Protein AF-A0A2V3JF90-F1 (afdb_monomer_lite)

Radius of gyration: 15.94 Å; chains: 1; bounding box: 36×35×39 Å

Structure (mmCIF, N/CA/C/O backbone):
data_AF-A0A2V3JF90-F1
#
_entry.id   AF-A0A2V3JF90-F1
#
loop_
_atom_site.group_PDB
_atom_site.id
_atom_site.type_symbol
_atom_site.label_atom_id
_atom_site.label_alt_id
_atom_site.label_comp_id
_atom_site.label_asym_id
_atom_site.label_entity_id
_atom_site.label_seq_id
_atom_site.pdbx_PDB_ins_code
_atom_site.Cartn_x
_atom_site.Cartn_y
_atom_site.Cartn_z
_atom_site.occupancy
_atom_site.B_iso_or_equiv
_atom_site.auth_seq_id
_atom_site.auth_comp_id
_atom_site.auth_asym_id
_atom_site.auth_atom_id
_atom_site.pdbx_PDB_model_num
ATOM 1 N N . MET A 1 1 ? 16.528 0.178 -16.890 1.00 57.19 1 MET A N 1
ATOM 2 C CA . MET A 1 1 ? 16.018 -1.205 -16.751 1.00 57.19 1 MET A CA 1
ATOM 3 C C . MET A 1 1 ? 14.947 -1.420 -17.814 1.00 57.19 1 MET A C 1
ATOM 5 O O . MET A 1 1 ? 14.176 -0.493 -18.030 1.00 57.19 1 MET A O 1
ATOM 9 N N . ILE A 1 2 ? 14.935 -2.562 -18.511 1.00 62.91 2 ILE A N 1
ATOM 10 C CA . ILE A 1 2 ? 13.939 -2.872 -19.554 1.00 62.91 2 ILE A CA 1
ATOM 11 C C . ILE A 1 2 ? 12.887 -3.816 -18.944 1.00 62.91 2 ILE A C 1
ATOM 13 O O . ILE A 1 2 ? 13.244 -4.945 -18.609 1.00 62.91 2 ILE A O 1
ATOM 17 N N . PRO A 1 3 ? 11.618 -3.395 -18.780 1.00 58.03 3 PRO A N 1
ATOM 18 C CA . PRO A 1 3 ? 10.598 -4.206 -18.107 1.00 58.03 3 PRO A CA 1
ATOM 19 C C . PRO A 1 3 ? 10.209 -5.511 -18.816 1.00 58.03 3 PRO A C 1
ATOM 21 O O . PRO A 1 3 ? 9.703 -6.426 -18.175 1.00 58.03 3 PRO A O 1
ATOM 24 N N . ASP A 1 4 ? 10.440 -5.622 -20.126 1.00 56.75 4 ASP A N 1
ATOM 25 C CA . ASP A 1 4 ? 10.072 -6.816 -20.906 1.00 56.75 4 ASP A CA 1
ATOM 26 C C . ASP A 1 4 ? 10.978 -8.036 -20.656 1.00 56.75 4 ASP A C 1
ATOM 28 O O . ASP A 1 4 ? 10.690 -9.128 -21.141 1.00 56.75 4 ASP A O 1
ATOM 32 N N . LEU A 1 5 ? 12.048 -7.878 -19.868 1.00 65.31 5 LEU A N 1
ATOM 33 C CA . LEU A 1 5 ? 12.980 -8.948 -19.482 1.00 65.31 5 LEU A CA 1
ATOM 34 C C . LEU A 1 5 ? 12.718 -9.514 -18.075 1.00 65.31 5 LEU A C 1
ATOM 36 O O . LEU A 1 5 ? 13.500 -10.328 -17.588 1.00 65.31 5 LEU A O 1
ATOM 40 N N . LEU A 1 6 ? 11.640 -9.092 -17.408 1.00 77.12 6 LEU A N 1
ATOM 41 C CA . LEU A 1 6 ? 11.305 -9.564 -16.065 1.00 77.12 6 LEU A CA 1
ATOM 42 C C . LEU A 1 6 ? 10.845 -11.028 -16.092 1.00 77.12 6 LEU A C 1
ATOM 44 O O . LEU A 1 6 ? 10.005 -11.418 -16.911 1.00 77.12 6 LEU A O 1
ATOM 48 N N . THR A 1 7 ? 11.346 -11.832 -15.151 1.00 81.19 7 THR A N 1
ATOM 49 C CA . THR A 1 7 ? 10.858 -13.198 -14.929 1.00 81.19 7 THR A CA 1
ATOM 50 C C . THR A 1 7 ? 9.370 -13.175 -14.588 1.00 81.19 7 THR A C 1
ATOM 52 O O . THR A 1 7 ? 8.854 -12.221 -14.005 1.00 81.19 7 THR A O 1
ATOM 55 N N . LYS A 1 8 ? 8.636 -14.215 -14.993 1.00 80.25 8 LYS A N 1
ATOM 56 C CA . LYS A 1 8 ? 7.206 -14.329 -14.662 1.00 80.25 8 LYS A CA 1
ATOM 57 C C . LYS A 1 8 ? 6.987 -14.815 -13.233 1.00 80.25 8 LYS A C 1
ATOM 59 O O . LYS A 1 8 ? 6.012 -14.410 -12.613 1.00 80.25 8 LYS A O 1
ATOM 64 N N . GLU A 1 9 ? 7.867 -15.687 -12.763 1.00 86.19 9 GLU A N 1
ATOM 65 C CA . GLU A 1 9 ? 7.753 -16.338 -11.464 1.00 86.19 9 GLU A CA 1
ATOM 66 C C . GLU A 1 9 ? 8.272 -15.428 -10.354 1.00 86.19 9 GLU A C 1
ATOM 68 O O . GLU A 1 9 ? 9.279 -14.733 -10.524 1.00 86.19 9 GLU A O 1
ATOM 73 N N . GLU A 1 10 ? 7.553 -15.437 -9.233 1.00 89.12 10 GLU A N 1
ATOM 74 C CA . GLU A 1 10 ? 7.969 -14.775 -8.004 1.00 89.12 10 GLU A CA 1
ATOM 75 C C . GLU A 1 10 ? 9.181 -15.527 -7.426 1.00 89.12 10 GLU A C 1
ATOM 77 O O . GLU A 1 10 ? 9.071 -16.724 -7.143 1.00 89.12 10 GLU A O 1
ATOM 82 N N . PRO A 1 11 ? 10.347 -14.870 -7.281 1.00 89.31 11 PRO A N 1
ATOM 83 C CA . PRO A 1 11 ? 11.483 -15.457 -6.590 1.00 89.31 11 PRO A CA 1
ATOM 84 C C . PRO A 1 11 ? 11.188 -15.550 -5.089 1.00 89.31 11 PRO A C 1
ATOM 86 O O . PRO A 1 11 ? 10.239 -14.957 -4.585 1.00 89.31 11 PRO A O 1
ATOM 89 N N . TYR A 1 12 ? 12.040 -16.244 -4.340 1.00 88.06 12 TYR A N 1
ATOM 90 C CA . TYR A 1 12 ? 11.966 -16.186 -2.883 1.00 88.06 12 TYR A CA 1
ATOM 91 C C . TYR A 1 12 ? 12.181 -14.743 -2.395 1.00 88.06 12 TYR A C 1
ATOM 93 O O . TYR A 1 12 ? 13.227 -14.151 -2.654 1.00 88.06 12 TYR A O 1
ATOM 101 N N . THR A 1 13 ? 11.193 -14.183 -1.695 1.00 89.19 13 THR A N 1
ATOM 102 C CA . THR A 1 13 ? 11.206 -12.788 -1.214 1.00 89.19 13 THR A CA 1
ATOM 103 C C . THR A 1 13 ? 11.480 -12.659 0.284 1.00 89.19 13 THR A C 1
ATOM 105 O O . THR A 1 13 ? 11.481 -11.545 0.808 1.00 89.19 13 THR A O 1
ATOM 108 N N . GLY A 1 14 ? 11.738 -13.774 0.974 1.00 86.56 14 GLY A N 1
ATOM 109 C CA . GLY A 1 14 ? 11.884 -13.815 2.427 1.00 86.56 14 GLY A CA 1
ATOM 110 C C . GLY A 1 14 ? 10.563 -14.010 3.175 1.00 86.56 14 GLY A C 1
ATOM 111 O O . GLY A 1 14 ? 9.498 -14.166 2.581 1.00 86.56 14 GLY A O 1
ATOM 112 N N . GLU A 1 15 ? 10.660 -13.990 4.502 1.00 86.75 15 GLU A N 1
ATOM 113 C CA . GLU A 1 15 ? 9.526 -14.108 5.420 1.00 86.75 15 GLU A CA 1
ATOM 114 C C . GLU A 1 15 ? 8.982 -12.718 5.778 1.00 86.75 15 GLU A C 1
ATOM 116 O O . GLU A 1 15 ? 9.729 -11.841 6.220 1.00 86.75 15 GLU A O 1
ATOM 121 N N . TRP A 1 16 ? 7.674 -12.519 5.617 1.00 88.56 16 TRP A N 1
ATOM 122 C CA . TRP A 1 16 ? 6.993 -11.237 5.838 1.00 88.56 16 TRP A CA 1
ATOM 123 C C . TRP A 1 16 ? 6.115 -11.295 7.092 1.00 88.56 16 TRP A C 1
ATOM 125 O O . TRP A 1 16 ? 4.892 -11.213 7.004 1.00 88.56 16 TRP A O 1
ATOM 135 N N . ASN A 1 17 ? 6.762 -11.454 8.249 1.00 83.75 17 ASN A N 1
ATOM 136 C C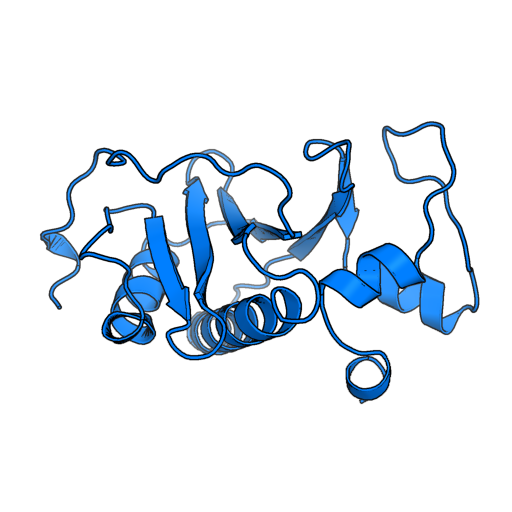A . ASN A 1 17 ? 6.133 -11.432 9.575 1.00 83.75 17 ASN A CA 1
ATOM 137 C C . ASN A 1 17 ? 6.200 -10.027 10.181 1.00 83.75 17 ASN A C 1
ATOM 139 O O . ASN A 1 17 ? 7.169 -9.319 9.909 1.00 83.75 17 ASN A O 1
ATOM 143 N N . ASP A 1 18 ? 5.217 -9.666 11.017 1.00 87.69 18 ASP A N 1
ATOM 144 C CA . ASP A 1 18 ? 5.110 -8.344 11.655 1.00 87.69 18 ASP A CA 1
ATOM 145 C C . ASP A 1 18 ? 5.299 -7.218 10.624 1.00 87.69 18 ASP A C 1
ATOM 147 O O . ASP A 1 18 ? 6.378 -6.647 10.444 1.00 87.69 18 ASP A O 1
ATOM 151 N N . ILE A 1 19 ? 4.236 -6.963 9.865 1.00 93.38 19 ILE A N 1
ATOM 152 C CA . ILE A 1 19 ? 4.268 -6.061 8.721 1.00 93.38 19 ILE A CA 1
ATOM 153 C C . ILE A 1 19 ? 3.291 -4.913 8.895 1.00 93.38 19 ILE A C 1
ATOM 155 O O . ILE A 1 19 ? 2.201 -5.061 9.434 1.00 93.38 19 ILE A O 1
ATOM 159 N N . LEU A 1 20 ? 3.666 -3.775 8.332 1.00 94.19 20 LEU A N 1
ATOM 160 C CA . LEU A 1 20 ? 2.719 -2.742 7.961 1.00 94.19 20 LEU A CA 1
ATOM 161 C C . LEU A 1 20 ? 2.182 -3.084 6.567 1.00 94.19 20 LEU A C 1
ATOM 163 O O . LEU A 1 20 ? 2.949 -3.121 5.600 1.00 94.19 20 LEU A O 1
ATOM 167 N N . ALA A 1 21 ? 0.888 -3.371 6.468 1.00 95.94 21 ALA A N 1
ATOM 168 C CA . ALA A 1 21 ? 0.243 -3.748 5.218 1.00 95.94 21 ALA A CA 1
ATOM 169 C C . ALA A 1 21 ? -0.591 -2.595 4.648 1.00 95.94 21 ALA A C 1
ATOM 171 O O . ALA A 1 21 ? -1.191 -1.815 5.381 1.00 95.94 21 ALA A O 1
ATOM 172 N N . PHE A 1 22 ? -0.644 -2.515 3.324 1.00 97.50 22 PHE A N 1
ATOM 173 C CA . PHE A 1 22 ? -1.456 -1.555 2.588 1.00 97.50 22 PHE A CA 1
ATOM 174 C C . PHE A 1 22 ? -1.848 -2.154 1.239 1.00 97.50 22 PHE A C 1
ATOM 176 O O . PHE A 1 22 ? -1.117 -2.986 0.689 1.00 97.50 22 PHE A O 1
ATOM 183 N N . GLN A 1 23 ? -3.004 -1.775 0.702 1.00 97.62 23 GLN A N 1
ATOM 184 C CA . GLN A 1 23 ? -3.479 -2.293 -0.576 1.00 97.62 23 GLN A CA 1
ATOM 185 C C . GLN A 1 23 ? -4.078 -1.187 -1.443 1.00 97.62 23 GLN A C 1
ATOM 187 O O . GLN A 1 23 ? -4.737 -0.284 -0.944 1.00 97.62 23 GLN A O 1
ATOM 192 N N . TYR A 1 24 ? -3.904 -1.315 -2.753 1.00 98.00 24 TYR A N 1
ATOM 193 C CA . TYR A 1 24 ? -4.655 -0.562 -3.753 1.00 98.00 24 TYR A CA 1
ATOM 194 C C . TYR A 1 24 ? -5.619 -1.505 -4.458 1.00 98.00 24 TYR A C 1
ATOM 196 O O . TYR A 1 24 ? -5.193 -2.549 -4.960 1.00 98.00 24 TYR A O 1
ATOM 204 N N . HIS A 1 25 ? -6.899 -1.154 -4.499 1.00 97.50 25 HIS A N 1
ATOM 205 C CA . HIS A 1 25 ? -7.944 -1.904 -5.194 1.00 97.50 25 HIS A CA 1
ATOM 206 C C . HIS A 1 25 ? -8.345 -1.129 -6.451 1.00 97.50 25 HIS A C 1
ATOM 208 O O . HIS A 1 25 ? -8.599 0.070 -6.385 1.00 97.50 25 HIS A O 1
ATOM 214 N N . TYR A 1 26 ? -8.353 -1.796 -7.606 1.00 96.31 26 TYR A N 1
ATOM 215 C CA . TYR A 1 26 ? -8.607 -1.169 -8.905 1.00 96.31 26 TYR A CA 1
ATOM 216 C C . TYR A 1 26 ? -9.845 -1.765 -9.579 1.00 96.31 26 TYR A C 1
ATOM 218 O O . TYR A 1 26 ? -9.996 -2.985 -9.644 1.00 96.31 26 TYR A O 1
ATOM 226 N N . ASP A 1 27 ? -10.644 -0.927 -10.243 1.00 94.12 27 ASP A N 1
ATOM 227 C CA . ASP A 1 27 ? -11.694 -1.399 -11.161 1.00 94.12 27 ASP A CA 1
ATOM 228 C C . ASP A 1 27 ? -11.114 -2.172 -12.351 1.00 94.12 27 ASP A C 1
ATOM 230 O O . ASP A 1 27 ? -11.650 -3.193 -12.804 1.00 94.12 27 ASP A O 1
ATOM 234 N N . VAL A 1 28 ? -9.980 -1.682 -12.854 1.00 91.50 28 VAL A N 1
ATOM 235 C CA . VAL A 1 28 ? -9.143 -2.300 -13.880 1.00 91.50 28 VAL A CA 1
ATOM 236 C C . VAL A 1 28 ? -7.697 -1.996 -13.519 1.00 91.50 28 VAL A C 1
ATOM 238 O O . VAL A 1 28 ? -7.345 -0.830 -13.389 1.00 91.50 28 VAL A O 1
ATOM 241 N N . LEU A 1 29 ? -6.851 -3.024 -13.389 1.00 93.12 29 LEU A N 1
ATOM 242 C CA . LEU A 1 29 ? -5.419 -2.865 -13.121 1.00 93.12 29 LEU A CA 1
ATOM 243 C C . LEU A 1 29 ? -4.613 -2.895 -14.434 1.00 93.12 29 LEU A C 1
ATOM 245 O O . LEU A 1 29 ? -4.398 -3.976 -14.998 1.00 93.12 29 LEU A O 1
ATOM 249 N N . PRO A 1 30 ? -4.108 -1.751 -14.940 1.00 90.62 30 PRO A N 1
ATOM 250 C CA . PRO A 1 30 ? -3.237 -1.742 -16.102 1.00 90.62 30 PRO A CA 1
ATOM 251 C C . PRO A 1 30 ? -1.938 -2.489 -15.809 1.00 90.62 30 PRO A C 1
ATOM 253 O O . PRO A 1 30 ? -1.223 -2.207 -14.845 1.00 90.62 30 PRO A O 1
ATOM 256 N N . GLY A 1 31 ? -1.561 -3.392 -16.716 1.00 84.75 31 GLY A N 1
ATOM 257 C CA . GLY A 1 31 ? -0.325 -4.167 -16.589 1.00 84.75 31 GLY A CA 1
ATOM 258 C C . GLY A 1 31 ? 0.958 -3.327 -16.568 1.00 84.75 31 GLY A C 1
ATOM 259 O O . GLY A 1 31 ? 2.012 -3.864 -16.237 1.00 84.75 31 GLY A O 1
ATOM 260 N N . SER A 1 32 ? 0.880 -2.039 -16.917 1.00 90.56 32 SER A N 1
ATOM 261 C CA . SER A 1 32 ? 2.004 -1.102 -16.912 1.00 90.56 32 SER A CA 1
ATOM 262 C C . SER A 1 32 ? 2.291 -0.457 -15.556 1.00 90.56 32 SER A C 1
ATOM 264 O O . SER A 1 32 ? 3.352 0.140 -15.412 1.00 90.56 32 SER A O 1
ATOM 266 N N . ILE A 1 33 ? 1.378 -0.517 -14.579 1.00 94.44 33 ILE A N 1
ATOM 267 C CA . ILE A 1 33 ? 1.573 0.184 -13.296 1.00 94.44 33 ILE A CA 1
ATOM 268 C C . ILE A 1 33 ? 2.770 -0.390 -12.551 1.00 94.44 33 ILE A C 1
ATOM 270 O O . ILE A 1 33 ? 3.707 0.341 -12.239 1.00 94.44 33 ILE A O 1
ATOM 274 N N . ILE A 1 34 ? 2.782 -1.709 -12.341 1.00 94.00 34 ILE A N 1
ATOM 275 C CA . ILE A 1 34 ? 3.864 -2.360 -11.602 1.00 94.00 34 ILE A CA 1
ATOM 276 C C . ILE A 1 34 ? 5.206 -2.226 -12.329 1.00 94.00 34 ILE A C 1
ATOM 278 O O . ILE A 1 34 ? 6.217 -1.943 -11.700 1.00 94.00 34 ILE A O 1
ATOM 282 N N . SER A 1 35 ? 5.233 -2.330 -13.661 1.00 92.56 35 SER A N 1
ATOM 283 C CA . SER A 1 35 ? 6.479 -2.182 -14.420 1.00 92.56 35 SER A CA 1
ATOM 284 C C . SER A 1 35 ? 7.030 -0.757 -14.365 1.00 92.56 35 SER A C 1
ATOM 286 O O . SER A 1 35 ? 8.235 -0.582 -14.187 1.00 92.56 35 SER A O 1
ATOM 288 N N . ARG A 1 36 ? 6.170 0.268 -14.459 1.00 94.19 36 ARG A N 1
ATOM 289 C CA . ARG A 1 36 ? 6.569 1.672 -14.263 1.00 94.19 36 ARG A CA 1
ATOM 290 C C . ARG A 1 36 ? 7.077 1.911 -12.844 1.00 94.19 36 ARG A C 1
ATOM 292 O O . ARG A 1 36 ? 8.100 2.573 -12.682 1.00 94.19 36 ARG A O 1
ATOM 299 N N . PHE A 1 37 ? 6.412 1.331 -11.847 1.00 95.62 37 PHE A N 1
ATOM 300 C CA . PHE A 1 37 ? 6.821 1.417 -10.449 1.00 95.62 37 PHE A CA 1
ATOM 301 C C . PHE A 1 37 ? 8.212 0.811 -10.224 1.00 95.62 37 PHE A C 1
ATOM 303 O O . PHE A 1 37 ? 9.087 1.481 -9.682 1.00 95.62 37 PHE A O 1
ATOM 310 N N . ILE A 1 38 ? 8.466 -0.399 -10.736 1.00 93.44 38 ILE A N 1
ATOM 311 C CA . ILE A 1 38 ? 9.775 -1.070 -10.647 1.00 93.44 38 ILE A CA 1
ATOM 312 C C . ILE A 1 38 ? 10.883 -0.215 -11.273 1.00 93.44 38 ILE A C 1
ATOM 314 O O . ILE A 1 38 ? 11.950 -0.050 -10.685 1.00 93.44 38 ILE A O 1
ATOM 318 N N . VAL A 1 39 ? 10.639 0.362 -12.455 1.00 92.50 39 VAL A N 1
ATOM 319 C CA . VAL A 1 39 ? 11.622 1.229 -13.126 1.00 92.50 39 VAL A CA 1
ATOM 320 C C . VAL A 1 39 ? 11.902 2.487 -12.305 1.00 92.50 39 VAL A C 1
ATOM 322 O O . VAL A 1 39 ? 13.062 2.875 -12.154 1.00 92.50 39 VAL A O 1
ATOM 325 N N . ARG A 1 40 ? 10.860 3.118 -11.757 1.00 93.75 40 ARG A N 1
ATOM 326 C CA . ARG A 1 40 ? 10.995 4.332 -10.947 1.00 93.75 40 ARG A CA 1
ATOM 327 C C . ARG A 1 40 ? 11.749 4.059 -9.642 1.00 93.75 40 ARG A C 1
ATOM 329 O O . ARG A 1 40 ? 12.634 4.828 -9.288 1.00 93.75 40 ARG A O 1
ATOM 336 N N . MET A 1 41 ? 11.486 2.916 -9.011 1.00 94.06 41 MET A N 1
ATOM 337 C CA . MET A 1 41 ? 12.093 2.491 -7.744 1.00 94.06 41 MET A CA 1
ATOM 338 C C . MET A 1 41 ? 13.386 1.671 -7.903 1.00 94.06 41 MET A C 1
ATOM 340 O O . MET A 1 41 ? 13.875 1.105 -6.926 1.00 94.06 41 MET A O 1
ATOM 344 N N . HIS A 1 42 ? 13.974 1.607 -9.105 1.00 91.06 42 HIS A N 1
ATOM 345 C CA . HIS A 1 42 ? 15.100 0.709 -9.405 1.00 91.06 42 HIS A CA 1
ATOM 346 C C . HIS A 1 42 ? 16.313 0.868 -8.469 1.00 91.06 42 HIS A C 1
ATOM 348 O O . HIS A 1 42 ? 17.005 -0.108 -8.194 1.00 91.06 42 HIS A O 1
ATOM 354 N N . SER A 1 43 ? 16.584 2.082 -7.978 1.00 90.75 43 SER A N 1
ATOM 355 C CA . SER A 1 43 ? 17.707 2.375 -7.076 1.00 90.75 43 SER A CA 1
ATOM 356 C C . SER A 1 43 ? 17.534 1.795 -5.670 1.00 90.75 43 SER A C 1
ATOM 358 O O . SER A 1 43 ? 18.520 1.641 -4.946 1.00 90.75 43 SER A O 1
ATOM 360 N N . SER A 1 44 ? 16.290 1.490 -5.298 1.00 92.44 44 SER A N 1
ATOM 361 C CA . SER A 1 44 ? 15.898 0.956 -3.994 1.00 92.44 44 SER A CA 1
ATOM 362 C C . SER A 1 44 ? 15.572 -0.536 -4.052 1.00 92.44 44 SER A C 1
ATOM 364 O O . SER A 1 44 ? 15.111 -1.089 -3.064 1.00 92.44 44 SER A O 1
ATOM 366 N N . VAL A 1 45 ? 15.783 -1.204 -5.189 1.00 91.81 45 VAL A N 1
ATOM 367 C CA . VAL A 1 45 ? 15.570 -2.651 -5.320 1.00 91.81 45 VAL A CA 1
ATOM 368 C C . VAL A 1 45 ? 16.551 -3.408 -4.424 1.00 91.81 45 VAL A C 1
ATOM 370 O O . VAL A 1 45 ? 17.767 -3.239 -4.538 1.00 91.81 45 VAL A O 1
ATOM 373 N N . CYS A 1 46 ? 16.018 -4.292 -3.584 1.00 90.06 46 CYS A N 1
ATOM 374 C CA . CYS A 1 46 ? 16.792 -5.161 -2.708 1.00 90.06 46 CYS A CA 1
ATOM 375 C C . CYS A 1 46 ? 17.353 -6.342 -3.511 1.00 90.06 46 CYS A C 1
ATOM 377 O O . CYS A 1 46 ? 16.593 -7.115 -4.091 1.00 90.06 46 CYS A O 1
ATOM 379 N N . GLU A 1 47 ? 18.680 -6.473 -3.571 1.00 86.69 47 GLU A N 1
ATOM 380 C CA . GLU A 1 47 ? 19.381 -7.642 -4.135 1.00 86.69 47 GLU A CA 1
ATOM 381 C C . GLU A 1 47 ? 18.935 -8.072 -5.553 1.00 86.69 47 GLU A C 1
ATOM 383 O O . GLU A 1 47 ? 19.059 -9.232 -5.923 1.00 86.69 47 GLU A O 1
ATOM 388 N N . HIS A 1 48 ? 18.451 -7.140 -6.384 1.00 84.69 48 HIS A N 1
ATOM 389 C CA . HIS A 1 48 ? 17.870 -7.432 -7.712 1.00 84.69 48 HIS A CA 1
ATOM 390 C C . HIS A 1 48 ? 16.612 -8.322 -7.676 1.00 84.69 48 HIS A C 1
ATOM 392 O O . HIS A 1 48 ? 16.271 -8.970 -8.665 1.00 84.69 48 HIS A O 1
ATOM 398 N N . THR A 1 49 ? 15.889 -8.318 -6.556 1.00 90.94 49 THR A N 1
ATOM 399 C CA . THR A 1 49 ? 14.673 -9.110 -6.354 1.00 90.94 49 THR A CA 1
ATOM 400 C C . THR A 1 49 ? 13.464 -8.396 -6.958 1.00 90.94 49 THR A C 1
ATOM 402 O O . THR A 1 49 ? 12.766 -7.621 -6.302 1.00 90.94 49 THR A O 1
ATOM 405 N N . TYR A 1 50 ? 13.216 -8.652 -8.240 1.00 92.31 50 TYR A N 1
ATOM 406 C CA . TYR A 1 50 ? 12.037 -8.190 -8.971 1.00 92.31 50 TYR A CA 1
ATOM 407 C C . TYR A 1 50 ? 11.562 -9.240 -9.976 1.00 92.31 50 TYR A C 1
ATOM 409 O O . TYR A 1 50 ? 12.330 -10.076 -10.446 1.00 92.31 50 TYR A O 1
ATOM 417 N N . TRP A 1 51 ? 10.288 -9.168 -10.339 1.00 93.44 51 TRP A N 1
ATOM 418 C CA . TRP A 1 51 ? 9.654 -9.999 -11.356 1.00 93.44 51 TRP A CA 1
ATOM 419 C C . TRP A 1 51 ? 8.499 -9.219 -11.989 1.00 93.44 51 TRP A C 1
ATOM 421 O O . TRP A 1 51 ? 8.210 -8.075 -11.638 1.00 93.44 51 TRP A O 1
ATOM 431 N N . ARG A 1 52 ? 7.819 -9.818 -12.965 1.00 88.69 52 ARG A N 1
ATOM 432 C CA . ARG A 1 52 ? 6.812 -9.131 -13.785 1.00 88.69 52 ARG A CA 1
ATOM 433 C C . ARG A 1 52 ? 5.665 -8.522 -12.975 1.00 88.69 52 ARG A C 1
ATOM 435 O O . ARG A 1 52 ? 5.043 -7.565 -13.435 1.00 88.69 52 ARG A O 1
ATOM 442 N N . SER A 1 53 ? 5.353 -9.102 -11.822 1.00 91.94 53 SER A N 1
ATOM 443 C CA . SER A 1 53 ? 4.252 -8.681 -10.961 1.00 91.94 53 SER A CA 1
ATOM 444 C C . SER A 1 53 ? 4.704 -8.195 -9.591 1.00 91.94 53 SER A C 1
ATOM 446 O O . SER A 1 53 ? 3.848 -7.967 -8.747 1.00 91.94 53 SER A O 1
ATOM 448 N N . GLY A 1 54 ? 5.995 -7.972 -9.345 1.00 94.94 54 GLY A N 1
ATOM 449 C CA . GLY A 1 54 ? 6.400 -7.449 -8.047 1.00 94.94 54 GLY A CA 1
ATOM 450 C C . GLY A 1 54 ? 7.879 -7.158 -7.886 1.00 94.94 54 GLY A C 1
ATOM 451 O O . GLY A 1 54 ? 8.694 -7.378 -8.782 1.00 94.94 54 GLY A O 1
ATOM 452 N N . VAL A 1 55 ? 8.199 -6.587 -6.733 1.00 96.31 55 VAL A N 1
ATOM 453 C CA . VAL A 1 55 ? 9.541 -6.141 -6.372 1.00 96.31 55 VAL A CA 1
ATOM 454 C C . VAL A 1 55 ? 9.702 -6.107 -4.864 1.00 96.31 55 VAL A C 1
ATOM 456 O O . VAL A 1 55 ? 8.772 -5.749 -4.139 1.00 96.31 55 VAL A O 1
ATOM 459 N N . VAL A 1 56 ? 10.905 -6.445 -4.408 1.00 96.81 56 VAL A N 1
ATOM 460 C CA . VAL A 1 56 ? 11.343 -6.173 -3.043 1.00 96.81 56 VAL A CA 1
ATOM 461 C C . VAL A 1 56 ? 12.214 -4.926 -3.054 1.00 96.81 56 VAL A C 1
ATOM 463 O O . VAL A 1 56 ? 13.207 -4.834 -3.778 1.00 96.81 56 VAL A O 1
ATOM 466 N N . LEU A 1 57 ? 11.821 -3.953 -2.247 1.00 96.44 57 LEU A N 1
ATOM 467 C CA . LEU A 1 57 ? 12.526 -2.705 -2.025 1.00 96.44 57 LEU A CA 1
ATOM 468 C C . LEU A 1 57 ? 13.212 -2.728 -0.664 1.00 96.44 57 LEU A C 1
ATOM 470 O O . LEU A 1 57 ? 12.763 -3.403 0.259 1.00 96.44 57 LEU A O 1
ATOM 474 N N . GLU A 1 58 ? 14.275 -1.952 -0.539 1.00 95.12 58 GLU A N 1
ATOM 475 C CA . GLU A 1 58 ? 15.002 -1.731 0.699 1.00 95.12 58 GLU A CA 1
ATOM 476 C C . GLU A 1 58 ? 15.322 -0.245 0.842 1.00 95.12 58 GLU A C 1
ATOM 478 O O . GLU A 1 58 ? 15.918 0.376 -0.044 1.00 95.12 58 GLU A O 1
ATOM 483 N N . ASP A 1 59 ? 14.931 0.326 1.977 1.00 93.69 59 ASP A N 1
ATOM 484 C CA . ASP A 1 59 ? 15.428 1.627 2.394 1.00 93.69 59 ASP A CA 1
ATOM 485 C C . ASP A 1 59 ? 16.776 1.448 3.093 1.00 93.69 59 ASP A C 1
ATOM 487 O O . ASP A 1 59 ? 16.857 0.978 4.228 1.00 93.69 59 ASP A O 1
ATOM 491 N N . LYS A 1 60 ? 17.845 1.876 2.420 1.00 88.81 60 LYS A N 1
ATOM 492 C CA . LYS A 1 60 ? 19.223 1.769 2.917 1.00 88.81 60 LYS A CA 1
ATOM 493 C C . LYS A 1 60 ? 19.471 2.572 4.196 1.00 88.81 60 LYS A C 1
ATOM 495 O O . LYS A 1 60 ? 20.457 2.306 4.878 1.00 88.81 60 LYS A O 1
ATOM 500 N N . VAL A 1 61 ? 18.629 3.562 4.507 1.00 88.62 61 VAL A N 1
ATOM 501 C CA . VAL A 1 61 ? 18.783 4.397 5.705 1.00 88.62 61 VAL A CA 1
ATOM 502 C C . VAL A 1 61 ? 18.210 3.693 6.931 1.00 88.62 61 VAL A C 1
ATOM 504 O O . VAL A 1 61 ? 18.904 3.545 7.937 1.00 88.62 61 VAL A O 1
ATOM 507 N N . SER A 1 62 ? 16.954 3.245 6.866 1.00 90.50 62 SER A N 1
ATOM 508 C CA . SER A 1 62 ? 16.308 2.568 7.998 1.00 90.50 62 SER A CA 1
ATOM 509 C C . SER A 1 62 ? 16.620 1.071 8.095 1.00 90.50 62 SER A C 1
ATOM 511 O O . SER A 1 62 ? 16.535 0.510 9.190 1.00 90.50 62 SER A O 1
ATOM 513 N N . GLY A 1 63 ? 16.987 0.434 6.979 1.00 91.88 63 GLY A N 1
ATOM 514 C CA . GLY A 1 63 ? 17.092 -1.021 6.840 1.00 91.88 63 GLY A CA 1
ATOM 515 C C . GLY A 1 63 ? 15.740 -1.718 6.649 1.00 91.88 63 GLY A C 1
ATOM 516 O O . GLY A 1 63 ? 15.671 -2.945 6.711 1.00 91.88 63 GLY A O 1
ATOM 517 N N . ASN A 1 64 ? 14.656 -0.959 6.455 1.00 94.81 64 ASN A N 1
ATOM 518 C CA . ASN A 1 64 ? 13.328 -1.519 6.225 1.00 94.81 64 ASN A CA 1
ATOM 519 C C . ASN A 1 64 ? 13.207 -2.081 4.812 1.00 94.81 64 ASN A C 1
ATOM 521 O O . ASN A 1 64 ? 13.764 -1.530 3.860 1.00 94.81 64 ASN A O 1
ATOM 525 N N . LYS A 1 65 ? 12.420 -3.148 4.676 1.00 96.38 65 LYS A N 1
ATOM 526 C CA . LYS A 1 65 ? 12.139 -3.782 3.389 1.00 96.38 65 LYS A CA 1
ATOM 527 C C . LYS A 1 65 ? 10.664 -3.667 3.059 1.00 96.38 65 LYS A C 1
ATOM 529 O O . LYS A 1 65 ? 9.824 -3.655 3.955 1.00 96.38 65 LYS A O 1
ATOM 534 N N . ALA A 1 66 ? 10.347 -3.594 1.774 1.00 97.31 66 ALA A N 1
ATOM 535 C CA . ALA A 1 66 ? 8.971 -3.582 1.311 1.00 97.31 66 ALA A CA 1
ATOM 536 C C . ALA A 1 66 ? 8.761 -4.533 0.138 1.00 97.31 66 ALA A C 1
ATOM 538 O O . ALA A 1 66 ? 9.476 -4.462 -0.857 1.00 97.31 66 ALA A O 1
ATOM 539 N N . LEU A 1 67 ? 7.757 -5.394 0.242 1.00 97.31 67 LEU A N 1
ATOM 540 C CA . LEU A 1 67 ? 7.263 -6.218 -0.847 1.00 97.31 67 LEU A CA 1
ATOM 541 C C . LEU A 1 67 ? 6.087 -5.505 -1.496 1.00 97.31 67 LEU A C 1
ATOM 543 O O . LEU A 1 67 ? 5.071 -5.255 -0.850 1.00 97.31 67 LEU A O 1
ATOM 547 N N . VAL A 1 68 ? 6.226 -5.215 -2.785 1.00 97.44 68 VAL A N 1
ATOM 548 C CA . VAL A 1 68 ? 5.152 -4.674 -3.614 1.00 97.44 68 VAL A CA 1
ATOM 549 C C . VAL A 1 68 ? 4.786 -5.718 -4.656 1.00 97.44 68 VAL A C 1
ATOM 551 O O . VAL A 1 68 ? 5.631 -6.103 -5.464 1.00 97.44 68 VAL A O 1
ATOM 554 N N . LYS A 1 69 ? 3.534 -6.179 -4.645 1.00 95.94 69 LYS A N 1
ATOM 555 C CA . LYS A 1 69 ? 3.044 -7.245 -5.526 1.00 95.94 69 LYS A CA 1
ATOM 556 C C . LYS A 1 69 ? 1.714 -6.862 -6.157 1.00 95.94 69 LYS A C 1
ATOM 558 O O . LYS A 1 69 ? 0.771 -6.514 -5.463 1.00 95.94 69 LYS A O 1
ATOM 563 N N . ALA A 1 70 ? 1.631 -6.970 -7.473 1.00 96.06 70 ALA A N 1
ATOM 564 C CA . ALA A 1 70 ? 0.419 -6.803 -8.254 1.00 96.06 70 ALA A CA 1
ATOM 565 C C . ALA A 1 70 ? -0.250 -8.157 -8.511 1.00 96.06 70 ALA A C 1
ATOM 567 O O . ALA A 1 70 ? 0.379 -9.083 -9.025 1.00 96.06 70 ALA A O 1
ATOM 568 N N . ASP A 1 71 ? -1.542 -8.231 -8.231 1.00 94.56 71 ASP A N 1
ATOM 569 C CA . ASP A 1 71 ? -2.416 -9.323 -8.625 1.00 94.56 71 ASP A CA 1
ATOM 570 C C . ASP A 1 71 ? -3.389 -8.821 -9.693 1.00 94.56 71 ASP A C 1
ATOM 572 O O . ASP A 1 71 ? -4.187 -7.910 -9.469 1.00 94.56 71 ASP A O 1
ATOM 576 N N . LYS A 1 72 ? -3.278 -9.381 -10.899 1.00 89.88 72 LYS A N 1
ATOM 577 C CA . LYS A 1 72 ? -4.101 -8.968 -12.041 1.00 89.88 72 LYS A CA 1
ATOM 578 C C . LYS A 1 72 ? -5.489 -9.587 -12.026 1.00 89.88 72 LYS A C 1
ATOM 580 O O . LYS A 1 72 ? -6.381 -9.007 -12.637 1.00 89.88 72 LYS A O 1
ATOM 585 N N . GLU A 1 73 ? -5.643 -10.747 -11.399 1.00 91.31 73 GLU A N 1
ATOM 586 C CA . GLU A 1 73 ? -6.923 -11.449 -11.324 1.00 91.31 73 GLU A CA 1
ATOM 587 C C . GLU A 1 73 ? -7.817 -10.737 -10.313 1.00 91.31 73 GLU A C 1
ATOM 589 O O . GLU A 1 73 ? -8.938 -10.349 -10.642 1.00 91.31 73 GLU A O 1
ATOM 594 N N . ASP A 1 74 ? -7.247 -10.424 -9.150 1.00 94.00 74 ASP A N 1
ATOM 595 C CA . ASP A 1 74 ? -7.914 -9.669 -8.090 1.00 94.00 74 ASP A CA 1
ATOM 596 C C . ASP A 1 74 ? -7.937 -8.156 -8.330 1.00 94.00 74 ASP A C 1
ATOM 598 O O . ASP A 1 74 ? -8.636 -7.433 -7.621 1.00 94.00 74 ASP A O 1
ATOM 602 N N . LYS A 1 75 ? -7.173 -7.671 -9.318 1.00 96.31 75 LYS A N 1
ATOM 603 C CA . LYS A 1 75 ? -6.987 -6.244 -9.632 1.00 96.31 75 LYS A CA 1
ATOM 604 C C . LYS A 1 75 ? -6.519 -5.446 -8.414 1.00 96.31 75 LYS A C 1
ATOM 606 O O . LYS A 1 75 ? -7.016 -4.358 -8.131 1.00 96.31 75 LYS A O 1
ATOM 611 N N . LYS A 1 76 ? -5.541 -5.992 -7.694 1.00 97.31 76 LYS A N 1
ATOM 612 C CA . LYS A 1 76 ? -5.000 -5.405 -6.465 1.00 97.31 76 LYS A CA 1
ATOM 613 C C . LYS A 1 76 ? -3.501 -5.204 -6.563 1.00 97.31 76 LYS A C 1
ATOM 615 O O . LYS A 1 76 ? -2.797 -5.949 -7.243 1.00 97.31 76 LYS A O 1
ATOM 620 N N . ILE A 1 77 ? -2.995 -4.212 -5.844 1.00 97.75 77 ILE A N 1
ATOM 621 C CA . ILE A 1 77 ? -1.576 -4.128 -5.504 1.00 97.75 77 ILE A CA 1
ATOM 622 C C . ILE A 1 77 ? -1.454 -4.208 -3.992 1.00 97.75 77 ILE A C 1
ATOM 624 O O . ILE A 1 77 ? -2.052 -3.417 -3.275 1.00 97.75 77 ILE A O 1
ATOM 628 N N . TYR A 1 78 ? -0.654 -5.154 -3.524 1.00 97.50 78 TYR A N 1
ATOM 629 C CA . TYR A 1 78 ? -0.310 -5.347 -2.128 1.00 97.50 78 TYR A CA 1
ATOM 630 C C . TYR A 1 78 ? 1.032 -4.690 -1.845 1.00 97.50 78 TYR A C 1
ATOM 632 O O . TYR A 1 78 ? 1.999 -4.900 -2.581 1.00 97.50 78 TYR A O 1
ATOM 640 N N . VAL A 1 79 ? 1.098 -3.945 -0.750 1.00 97.75 79 VAL A N 1
ATOM 641 C CA . VAL A 1 79 ? 2.322 -3.380 -0.193 1.00 97.75 79 VAL A CA 1
ATOM 642 C C . VAL A 1 79 ? 2.470 -3.926 1.220 1.00 97.75 79 VAL A C 1
ATOM 644 O O . VAL A 1 79 ? 1.556 -3.832 2.036 1.00 97.75 79 VAL A O 1
ATOM 647 N N . ARG A 1 80 ? 3.616 -4.535 1.512 1.00 96.88 80 ARG A N 1
ATOM 648 C CA . ARG A 1 80 ? 3.949 -5.067 2.836 1.00 96.88 80 ARG A CA 1
ATOM 649 C C . ARG A 1 80 ? 5.298 -4.518 3.238 1.00 96.88 80 ARG A C 1
ATOM 651 O O . ARG A 1 80 ? 6.262 -4.739 2.516 1.00 96.88 80 ARG A O 1
ATOM 658 N N . VAL A 1 81 ? 5.375 -3.820 4.360 1.00 96.38 81 VAL A N 1
ATOM 659 C CA . VAL A 1 81 ? 6.612 -3.212 4.851 1.00 96.38 81 VAL A CA 1
ATOM 660 C C . VAL A 1 81 ? 7.018 -3.880 6.156 1.00 96.38 81 VAL A C 1
ATOM 662 O O . VAL A 1 81 ? 6.234 -3.919 7.099 1.00 96.38 81 VAL A O 1
ATOM 665 N N . SER A 1 82 ? 8.245 -4.386 6.220 1.00 94.75 82 SER A N 1
ATOM 666 C CA . SER A 1 82 ? 8.840 -5.015 7.401 1.00 94.75 82 SER A CA 1
ATOM 667 C C . SER A 1 82 ? 10.075 -4.235 7.869 1.00 94.75 82 SER A C 1
ATOM 669 O O . SER A 1 82 ? 10.620 -3.394 7.148 1.00 94.75 82 SER A O 1
ATOM 671 N N . GLY A 1 83 ? 10.516 -4.490 9.104 1.00 91.81 83 GLY A N 1
ATOM 672 C CA . GLY A 1 83 ? 11.678 -3.828 9.711 1.00 91.81 83 GLY A CA 1
ATOM 673 C C . GLY A 1 83 ? 11.318 -3.048 10.973 1.00 91.81 83 GLY A C 1
ATOM 674 O O . GLY A 1 83 ? 10.503 -3.502 11.763 1.00 91.81 83 GLY A O 1
ATOM 675 N N . ARG A 1 84 ? 11.900 -1.873 11.200 1.00 91.06 84 ARG A N 1
ATOM 676 C CA . ARG A 1 84 ? 11.643 -1.042 12.388 1.00 91.06 84 ARG A CA 1
ATOM 677 C C . ARG A 1 84 ? 10.300 -0.326 12.286 1.00 91.06 84 ARG A C 1
ATOM 679 O O . ARG A 1 84 ? 10.128 0.519 11.408 1.00 91.06 84 ARG A O 1
ATOM 686 N N . GLU A 1 85 ? 9.388 -0.630 13.205 1.00 86.31 85 GLU A N 1
ATOM 687 C CA . GLU A 1 85 ? 8.013 -0.109 13.260 1.00 86.31 85 GLU A CA 1
ATOM 688 C C . GLU A 1 85 ? 7.941 1.417 13.076 1.00 86.31 85 GLU A C 1
ATOM 690 O O . GLU A 1 85 ? 7.203 1.910 12.225 1.00 86.31 85 GLU A O 1
ATOM 695 N N . GLN A 1 86 ? 8.812 2.166 13.763 1.00 85.38 86 G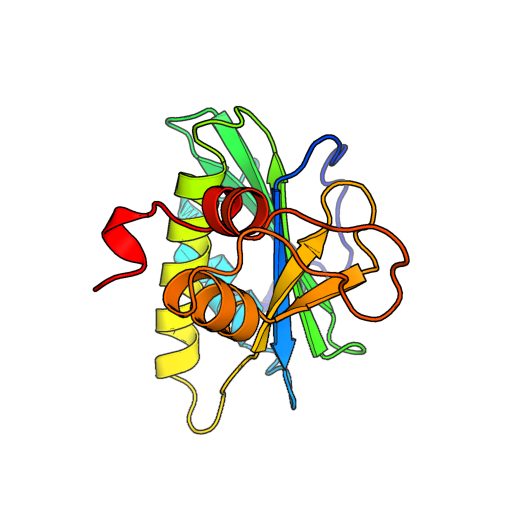LN A N 1
ATOM 696 C CA . GLN A 1 86 ? 8.811 3.635 13.758 1.00 85.38 86 GLN A CA 1
ATOM 697 C C . GLN A 1 86 ? 9.122 4.245 12.380 1.00 85.38 86 GLN A C 1
ATOM 699 O O . GLN A 1 86 ? 8.762 5.394 12.115 1.00 85.38 86 GLN A O 1
ATOM 704 N N . THR A 1 87 ? 9.791 3.491 11.501 1.00 89.62 87 THR A N 1
ATOM 705 C CA . THR A 1 87 ? 10.206 3.940 10.163 1.00 89.62 87 THR A CA 1
ATOM 706 C C . THR A 1 87 ? 9.518 3.175 9.031 1.00 89.62 87 THR A C 1
ATOM 708 O O . THR A 1 87 ? 9.745 3.495 7.864 1.00 89.62 87 THR A O 1
ATOM 711 N N . ARG A 1 88 ? 8.670 2.169 9.320 1.00 92.69 88 ARG A N 1
ATOM 712 C CA . ARG A 1 88 ? 7.918 1.430 8.278 1.00 92.69 88 ARG A CA 1
ATOM 713 C C . ARG A 1 88 ? 6.987 2.373 7.514 1.00 92.69 88 ARG A C 1
ATOM 715 O O . ARG A 1 88 ? 6.978 2.348 6.285 1.00 92.69 88 ARG A O 1
ATOM 722 N N . ARG A 1 89 ? 6.309 3.273 8.234 1.00 92.31 89 ARG A N 1
ATOM 723 C CA . ARG A 1 89 ? 5.443 4.315 7.656 1.00 92.31 89 ARG A CA 1
ATOM 724 C C . ARG A 1 89 ? 6.166 5.220 6.657 1.00 92.31 89 ARG A C 1
ATOM 726 O O . ARG A 1 89 ? 5.608 5.569 5.629 1.00 92.31 89 ARG A O 1
ATOM 733 N N . THR A 1 90 ? 7.436 5.552 6.905 1.00 93.06 90 THR A N 1
ATOM 734 C CA . THR A 1 90 ? 8.221 6.413 6.008 1.00 93.06 90 THR A CA 1
ATOM 735 C C . THR A 1 90 ? 8.460 5.733 4.662 1.00 93.06 90 THR A C 1
ATOM 737 O O . THR A 1 90 ? 8.273 6.351 3.617 1.00 93.06 90 THR A O 1
ATOM 740 N N . LEU A 1 91 ? 8.823 4.444 4.670 1.00 95.25 91 LEU A N 1
ATOM 741 C CA . LEU A 1 91 ? 8.980 3.676 3.434 1.00 95.25 91 LEU A CA 1
ATOM 742 C C . LEU A 1 91 ? 7.633 3.486 2.719 1.00 95.25 91 LEU A C 1
ATOM 744 O O . LEU A 1 91 ? 7.582 3.606 1.496 1.00 95.25 91 LEU A O 1
ATOM 748 N N . LEU A 1 92 ? 6.541 3.265 3.460 1.00 96.31 92 LEU A N 1
ATOM 749 C CA . LEU A 1 92 ? 5.199 3.230 2.876 1.00 96.31 92 LEU A CA 1
ATOM 750 C C . LEU A 1 92 ? 4.842 4.562 2.199 1.00 96.31 92 LEU A C 1
ATOM 752 O O . LEU A 1 92 ? 4.410 4.543 1.052 1.00 96.31 92 LEU A O 1
ATOM 756 N N . GLY A 1 93 ? 5.091 5.703 2.843 1.00 94.94 93 GLY A N 1
ATOM 757 C CA . GLY A 1 93 ? 4.850 7.028 2.262 1.00 94.94 93 GLY A CA 1
ATOM 758 C C . GLY A 1 93 ? 5.632 7.265 0.965 1.00 94.94 93 GLY A C 1
ATOM 759 O O . GLY A 1 93 ? 5.074 7.746 -0.019 1.00 94.94 93 GLY A O 1
ATOM 760 N N . ILE A 1 94 ? 6.899 6.833 0.905 1.00 95.00 94 ILE A N 1
ATOM 761 C CA . ILE A 1 94 ? 7.698 6.877 -0.334 1.00 95.00 94 ILE A CA 1
ATOM 762 C C . ILE A 1 94 ? 7.047 6.023 -1.431 1.00 95.00 94 ILE A C 1
ATOM 764 O O . ILE A 1 94 ? 6.972 6.449 -2.586 1.00 95.00 94 ILE A O 1
ATOM 768 N N . ILE A 1 95 ? 6.585 4.817 -1.094 1.00 96.69 95 ILE A N 1
ATOM 769 C CA . ILE A 1 95 ? 5.913 3.920 -2.042 1.00 96.69 95 ILE A CA 1
ATOM 770 C C . ILE A 1 95 ? 4.611 4.551 -2.544 1.00 96.69 95 ILE A C 1
ATOM 772 O O . ILE A 1 95 ? 4.415 4.596 -3.759 1.00 96.69 95 ILE A O 1
ATOM 776 N N . ARG A 1 96 ? 3.778 5.083 -1.638 1.00 96.62 96 ARG A N 1
ATOM 777 C CA . ARG A 1 96 ? 2.507 5.745 -1.963 1.00 96.62 96 ARG A CA 1
ATOM 778 C C . ARG A 1 96 ? 2.716 6.918 -2.910 1.00 96.62 96 ARG A C 1
ATOM 780 O O . ARG A 1 96 ? 2.212 6.880 -4.024 1.00 96.62 96 ARG A O 1
ATOM 787 N N . SER A 1 97 ? 3.623 7.833 -2.568 1.00 95.69 97 SER A N 1
ATOM 788 C CA . SER A 1 97 ? 3.952 8.980 -3.422 1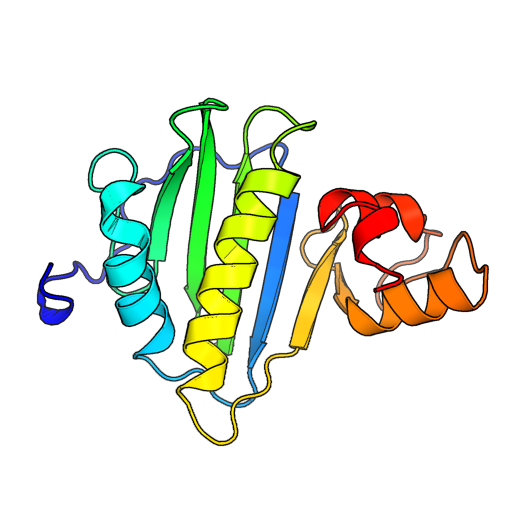.00 95.69 97 SER A CA 1
ATOM 789 C C . SER A 1 97 ? 4.378 8.566 -4.839 1.00 95.69 97 SER A C 1
ATOM 791 O O . SER A 1 97 ? 4.021 9.214 -5.823 1.00 95.69 97 SER A O 1
ATOM 793 N N . ASN A 1 98 ? 5.129 7.468 -4.990 1.00 96.69 98 ASN A N 1
ATOM 794 C CA . ASN A 1 98 ? 5.509 6.970 -6.315 1.00 96.69 98 ASN A CA 1
ATOM 795 C C . ASN A 1 98 ? 4.337 6.347 -7.083 1.00 96.69 98 ASN A C 1
ATOM 797 O O . ASN A 1 98 ? 4.322 6.437 -8.313 1.00 96.69 98 ASN A O 1
ATOM 801 N N . PHE A 1 99 ? 3.385 5.720 -6.392 1.00 97.06 99 PHE A N 1
ATOM 802 C CA . PHE A 1 99 ? 2.147 5.246 -7.000 1.00 97.06 99 PHE A CA 1
ATOM 803 C C . PHE A 1 99 ? 1.248 6.401 -7.430 1.00 97.06 99 PHE A C 1
ATOM 805 O O . PHE A 1 99 ? 0.812 6.379 -8.580 1.00 97.06 99 PHE A O 1
ATOM 812 N N . ASP A 1 100 ? 1.088 7.431 -6.601 1.00 95.25 100 ASP A N 1
ATOM 813 C CA . ASP A 1 100 ? 0.286 8.619 -6.915 1.00 95.25 100 ASP A CA 1
ATOM 814 C C . ASP A 1 100 ? 0.767 9.268 -8.219 1.00 95.25 100 ASP A C 1
ATOM 816 O O . ASP A 1 100 ? 0.005 9.418 -9.174 1.00 95.25 100 ASP A O 1
ATOM 820 N N . HIS A 1 101 ? 2.083 9.488 -8.345 1.00 95.44 101 HIS A N 1
ATOM 821 C CA . HIS A 1 101 ? 2.691 9.988 -9.583 1.00 95.44 101 HIS A CA 1
ATOM 822 C C . HIS A 1 101 ? 2.425 9.089 -10.801 1.00 95.44 101 HIS A C 1
ATOM 824 O O . HIS A 1 101 ? 2.410 9.567 -11.933 1.00 95.44 101 HIS A O 1
ATOM 830 N N . ILE A 1 102 ? 2.297 7.770 -10.625 1.00 95.25 102 ILE A N 1
ATOM 831 C CA . ILE A 1 102 ? 1.986 6.854 -11.731 1.00 95.25 102 ILE A CA 1
ATOM 832 C C . ILE A 1 102 ? 0.501 6.939 -12.081 1.00 95.25 102 ILE A C 1
ATOM 834 O O . ILE A 1 102 ? 0.176 6.960 -13.272 1.00 95.25 102 ILE A O 1
ATOM 838 N N . HIS A 1 103 ? -0.381 6.993 -11.084 1.00 95.25 103 HIS A N 1
ATOM 839 C CA . HIS A 1 103 ? -1.829 7.093 -11.271 1.00 95.25 103 HIS A CA 1
ATOM 840 C C . HIS A 1 103 ? -2.211 8.392 -11.978 1.00 95.25 103 HIS A C 1
ATOM 842 O O . HIS A 1 103 ? -2.934 8.330 -12.966 1.00 95.25 103 HIS A O 1
ATOM 848 N N . GLU A 1 104 ? -1.605 9.524 -11.611 1.00 94.19 104 GLU A N 1
ATOM 849 C CA . GLU A 1 104 ? -1.796 10.821 -12.286 1.00 94.19 104 GLU A CA 1
ATOM 850 C C . GLU A 1 104 ? -1.493 10.780 -13.796 1.00 94.19 104 GLU A C 1
ATOM 852 O O . GLU A 1 104 ? -2.057 11.541 -14.582 1.00 94.19 104 GLU A O 1
ATOM 857 N N . THR A 1 105 ? -0.614 9.872 -14.241 1.00 93.50 105 THR A N 1
ATOM 858 C CA . THR A 1 105 ? -0.251 9.735 -15.665 1.00 93.50 105 THR A CA 1
ATOM 859 C C . THR A 1 105 ? -1.204 8.853 -16.473 1.00 93.50 105 THR A C 1
ATOM 861 O O . THR A 1 105 ? -1.010 8.702 -17.684 1.00 93.50 105 THR A O 1
ATOM 864 N N . ILE A 1 106 ? -2.190 8.217 -15.834 1.00 92.38 106 ILE A N 1
ATOM 865 C CA . ILE A 1 106 ? -3.110 7.265 -16.462 1.00 92.38 106 ILE A CA 1
ATOM 866 C C . ILE A 1 106 ? -4.536 7.823 -16.341 1.00 92.38 106 ILE A C 1
ATOM 868 O O . ILE A 1 106 ? -5.129 7.769 -15.268 1.00 92.38 106 ILE A O 1
ATOM 872 N N . PRO A 1 107 ? -5.119 8.342 -17.435 1.00 90.50 107 PRO A N 1
ATOM 873 C CA . PRO A 1 107 ? -6.464 8.902 -17.403 1.00 90.50 107 PRO A CA 1
ATOM 874 C C . PRO A 1 107 ? -7.512 7.890 -16.929 1.00 90.50 107 PRO A C 1
ATOM 876 O O . PRO A 1 107 ? -7.570 6.771 -17.441 1.00 90.50 107 PRO A O 1
ATOM 879 N N . GLY A 1 108 ? -8.368 8.318 -15.999 1.00 89.25 108 GLY A N 1
ATOM 880 C CA . GLY A 1 108 ? -9.507 7.535 -15.517 1.00 89.25 108 GLY A CA 1
ATOM 881 C C . GLY A 1 108 ? -9.150 6.400 -14.558 1.00 89.25 108 GLY A C 1
ATOM 882 O O . GLY A 1 108 ? -9.981 5.517 -14.367 1.00 89.25 108 GLY A O 1
ATOM 883 N N . ILE A 1 109 ? -7.939 6.390 -13.986 1.00 92.12 109 ILE A N 1
ATOM 884 C CA . ILE A 1 109 ? -7.610 5.467 -12.901 1.00 92.12 109 ILE A CA 1
ATOM 885 C C . ILE A 1 109 ? -7.768 6.148 -11.545 1.00 92.12 109 ILE A C 1
ATOM 887 O O . ILE A 1 109 ? -7.144 7.170 -11.275 1.00 92.12 109 ILE A O 1
ATOM 891 N N . GLU A 1 110 ? -8.585 5.553 -10.685 1.00 91.81 110 GLU A N 1
ATOM 892 C CA . GLU A 1 110 ? -8.803 6.007 -9.313 1.00 91.81 110 GLU A CA 1
ATOM 893 C C . GLU A 1 110 ? -8.820 4.770 -8.408 1.00 91.81 110 GLU A C 1
ATOM 895 O O . GLU A 1 110 ? -9.865 4.144 -8.244 1.00 91.81 110 GLU A O 1
ATOM 900 N N . PRO A 1 111 ? -7.660 4.323 -7.896 1.00 95.62 111 PRO A N 1
ATOM 901 C CA . PRO A 1 111 ? -7.635 3.187 -6.990 1.00 95.62 111 PRO A CA 1
ATOM 902 C C . PRO A 1 111 ? -8.208 3.546 -5.624 1.00 95.62 111 PRO A C 1
ATOM 904 O O . PRO A 1 111 ? -7.969 4.632 -5.096 1.00 95.62 111 PRO A O 1
ATOM 907 N N . GLU A 1 112 ? -8.882 2.581 -5.010 1.00 96.94 112 GLU A N 1
ATOM 908 C CA . GLU A 1 112 ? -9.248 2.661 -3.604 1.00 96.94 112 GLU A CA 1
ATOM 909 C C . GLU A 1 112 ? -8.069 2.208 -2.740 1.00 96.94 112 GLU A C 1
ATOM 911 O O . GLU A 1 112 ? -7.544 1.100 -2.885 1.00 96.94 112 GLU A O 1
ATOM 916 N N . GLU A 1 113 ? -7.657 3.073 -1.824 1.00 97.50 113 GLU A N 1
ATOM 917 C CA . GLU A 1 113 ? -6.635 2.785 -0.828 1.00 97.50 113 GLU A CA 1
ATOM 918 C C . GLU A 1 113 ? -7.255 2.037 0.354 1.00 97.50 113 GLU A C 1
ATOM 920 O O . GLU A 1 113 ? -8.213 2.510 0.970 1.00 97.50 113 GLU A O 1
ATOM 925 N N . LYS A 1 114 ? -6.711 0.865 0.690 1.00 97.38 114 LYS A N 1
ATOM 926 C CA . LYS A 1 114 ? -7.209 0.019 1.776 1.00 97.38 114 LYS A CA 1
ATOM 927 C C . LYS A 1 114 ? -6.120 -0.289 2.799 1.00 97.38 114 LYS A C 1
ATOM 929 O O . LYS A 1 114 ? -4.988 -0.630 2.445 1.00 97.38 114 LYS A O 1
ATOM 934 N N . VAL A 1 115 ? -6.501 -0.252 4.071 1.00 96.50 115 VAL A N 1
ATOM 935 C CA . VAL A 1 115 ? -5.664 -0.593 5.225 1.00 96.50 115 VAL A CA 1
ATOM 936 C C . VAL A 1 115 ? -6.161 -1.914 5.817 1.00 96.50 115 VAL A C 1
ATOM 938 O O . VAL A 1 115 ? -7.274 -1.958 6.343 1.00 96.50 115 VAL A O 1
ATOM 941 N N . PRO A 1 116 ? -5.391 -3.009 5.707 1.00 95.38 116 PRO A N 1
ATOM 942 C CA . PRO A 1 116 ? -5.698 -4.262 6.388 1.00 95.38 116 PRO A CA 1
ATOM 943 C C . PRO A 1 116 ? -5.536 -4.141 7.902 1.00 95.38 116 PRO A C 1
ATOM 945 O O . PRO A 1 116 ? -4.689 -3.378 8.373 1.00 95.38 116 PRO A O 1
ATOM 948 N N . LEU A 1 117 ? -6.294 -4.927 8.664 1.00 92.44 117 LEU A N 1
ATOM 949 C CA . LEU A 1 117 ? -6.071 -5.030 10.105 1.00 92.44 117 LEU A CA 1
ATOM 950 C C . LEU A 1 117 ? -4.744 -5.764 10.391 1.00 92.44 117 LEU A C 1
ATOM 952 O O . LEU A 1 117 ? -4.451 -6.744 9.702 1.00 92.44 117 LEU A O 1
ATOM 956 N N . PRO A 1 118 ? -3.957 -5.348 11.406 1.00 86.62 118 PRO A N 1
ATOM 957 C CA . PRO A 1 118 ? -2.664 -5.967 11.723 1.00 86.62 118 PRO A CA 1
ATOM 958 C C . PRO A 1 118 ? -2.724 -7.486 11.945 1.00 86.62 118 PRO A C 1
ATOM 960 O O . PRO A 1 118 ? -1.861 -8.207 11.448 1.00 86.62 118 PRO A O 1
ATOM 963 N N . ASP A 1 119 ? -3.770 -7.967 12.624 1.00 86.44 119 ASP A N 1
ATOM 964 C CA . ASP A 1 119 ? -3.954 -9.389 12.955 1.00 86.44 119 ASP A CA 1
ATOM 965 C C . ASP A 1 119 ? -4.852 -10.146 11.957 1.00 86.44 119 ASP A C 1
ATOM 967 O O . ASP A 1 119 ? -4.908 -11.375 11.976 1.00 86.44 119 ASP A O 1
ATOM 971 N N . HIS A 1 120 ? -5.528 -9.422 11.058 1.00 89.94 120 HIS A N 1
ATOM 972 C CA . HIS A 1 120 ? -6.509 -9.953 10.105 1.00 89.94 120 HIS A CA 1
ATOM 973 C C . HIS A 1 120 ? -6.338 -9.294 8.732 1.00 89.94 120 HIS A C 1
ATOM 975 O O . HIS A 1 120 ? -7.092 -8.398 8.348 1.00 89.94 120 HIS A O 1
ATOM 981 N N . LEU A 1 121 ? -5.329 -9.730 7.971 1.00 89.75 121 LEU A N 1
ATOM 982 C CA . LEU A 1 121 ? -4.969 -9.132 6.676 1.00 89.75 121 LEU A CA 1
ATOM 983 C C . LEU A 1 121 ? -6.056 -9.278 5.592 1.00 89.75 121 LEU A C 1
ATOM 985 O O . LEU A 1 121 ? -6.006 -8.593 4.566 1.00 89.75 121 LEU A O 1
ATOM 989 N N . GLU A 1 122 ? -7.004 -10.190 5.792 1.00 91.38 122 GLU A N 1
ATOM 990 C CA . GLU A 1 122 ? -8.191 -10.397 4.966 1.00 91.38 122 GLU A CA 1
ATOM 991 C C . GLU A 1 122 ? -9.272 -9.333 5.193 1.00 91.38 122 GLU A C 1
ATOM 993 O O . GLU A 1 122 ? -10.060 -9.063 4.285 1.00 91.38 122 GLU A O 1
ATOM 998 N N . ILE A 1 123 ? -9.287 -8.708 6.374 1.00 93.38 123 ILE A N 1
ATOM 999 C CA . ILE A 1 123 ? -10.217 -7.639 6.726 1.00 93.38 123 ILE A CA 1
ATOM 1000 C C . ILE A 1 123 ? -9.540 -6.318 6.395 1.00 93.38 123 ILE A C 1
ATOM 1002 O O . ILE A 1 123 ? -8.537 -5.937 7.000 1.00 93.38 123 ILE A O 1
ATOM 1006 N N . VAL A 1 124 ? -10.089 -5.614 5.411 1.00 95.44 124 VAL A N 1
ATOM 1007 C CA . VAL A 1 124 ? -9.532 -4.356 4.920 1.00 95.44 124 VAL A CA 1
ATOM 1008 C C . VAL A 1 124 ? -10.522 -3.222 5.106 1.00 95.44 124 VAL A C 1
ATOM 1010 O O . VAL A 1 124 ? -11.719 -3.377 4.879 1.00 95.44 124 VAL A O 1
ATOM 1013 N N . VAL A 1 125 ? -10.009 -2.063 5.498 1.00 95.88 125 VAL A N 1
ATOM 1014 C CA . VAL A 1 125 ? -10.799 -0.855 5.715 1.00 95.88 125 VAL A CA 1
ATOM 1015 C C . VAL A 1 125 ? -10.405 0.179 4.681 1.00 95.88 125 VAL A C 1
ATOM 1017 O O . VAL A 1 125 ? -9.228 0.339 4.365 1.00 95.88 125 VAL A O 1
ATOM 1020 N N . ASP A 1 126 ? -11.391 0.889 4.148 1.00 96.44 126 ASP A N 1
ATOM 1021 C CA . ASP A 1 126 ? -11.130 2.014 3.265 1.00 96.44 126 ASP A CA 1
ATOM 1022 C C . ASP A 1 126 ? -10.380 3.134 3.997 1.00 96.44 126 ASP A C 1
ATOM 1024 O O . ASP A 1 126 ? -10.795 3.601 5.059 1.00 96.44 126 ASP A O 1
ATOM 1028 N N . TYR A 1 127 ? -9.255 3.560 3.431 1.00 95.88 127 TYR A N 1
ATOM 1029 C CA . TYR A 1 127 ? -8.412 4.579 4.039 1.00 95.88 127 TYR A CA 1
ATOM 1030 C C . TYR A 1 127 ? -9.118 5.946 4.093 1.00 95.88 127 TYR A C 1
ATOM 1032 O O . TYR A 1 127 ? -9.049 6.625 5.118 1.00 95.88 127 TYR A O 1
ATOM 1040 N N . ARG A 1 128 ? -9.903 6.316 3.068 1.00 94.06 128 ARG A N 1
ATOM 1041 C CA . ARG A 1 128 ? -10.712 7.550 3.107 1.00 94.06 128 ARG A CA 1
ATOM 1042 C C . ARG A 1 128 ? -11.799 7.458 4.175 1.00 94.06 128 ARG A C 1
ATOM 1044 O O . ARG A 1 128 ? -12.079 8.446 4.848 1.00 94.06 128 ARG A O 1
ATOM 1051 N N . HIS A 1 129 ? -12.386 6.279 4.379 1.00 95.06 129 HIS A N 1
ATOM 1052 C CA . HIS A 1 129 ? -13.319 6.061 5.484 1.00 95.06 129 HIS A CA 1
ATOM 1053 C C . HIS A 1 129 ? -12.659 6.283 6.852 1.00 95.06 129 HIS A C 1
ATOM 1055 O O . HIS A 1 129 ? -13.253 6.948 7.701 1.00 95.06 129 HIS A O 1
ATOM 1061 N N . LEU A 1 130 ? -11.433 5.789 7.059 1.00 94.50 130 LEU A N 1
ATOM 1062 C CA . LEU A 1 130 ? -10.682 6.025 8.298 1.00 94.50 130 LEU A CA 1
ATOM 1063 C C . LEU A 1 130 ? -10.450 7.523 8.552 1.00 94.50 130 LEU A C 1
ATOM 1065 O O . LEU A 1 130 ? -10.667 7.978 9.675 1.00 94.50 130 LEU A O 1
ATOM 1069 N N . LEU A 1 131 ? -10.088 8.294 7.520 1.00 93.75 131 LEU A N 1
ATOM 1070 C CA . LEU A 1 131 ? -9.944 9.753 7.628 1.00 93.75 131 LEU A CA 1
ATOM 1071 C C . LEU A 1 131 ? -11.256 10.421 8.064 1.00 93.75 131 LEU A C 1
ATOM 1073 O O . LEU A 1 131 ? -11.272 11.184 9.027 1.00 93.75 131 LEU A O 1
ATOM 1077 N N . VAL A 1 132 ? -12.381 10.059 7.437 1.00 94.88 132 VAL A N 1
ATOM 1078 C CA . VAL A 1 132 ? -13.709 10.578 7.813 1.00 94.88 132 VAL A CA 1
ATOM 1079 C C . VAL A 1 132 ? -14.055 10.237 9.267 1.00 94.88 132 VAL A C 1
ATOM 1081 O O . VAL A 1 132 ? -14.653 11.054 9.971 1.00 94.88 132 VAL A O 1
ATOM 1084 N N . LEU A 1 133 ? -13.715 9.040 9.754 1.00 94.25 133 LEU A N 1
ATOM 1085 C CA . LEU A 1 133 ? -13.937 8.677 11.157 1.00 94.25 133 LEU A CA 1
ATOM 1086 C C . LEU A 1 133 ? -13.098 9.544 12.108 1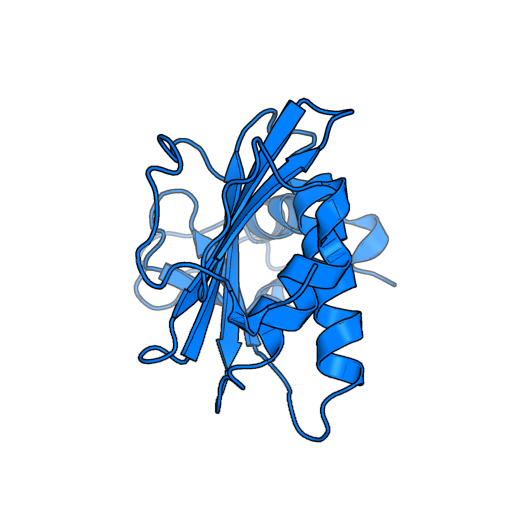.00 94.25 133 LEU A C 1
ATOM 1088 O O . LEU A 1 133 ? -13.631 10.009 13.121 1.00 94.25 133 LEU A O 1
ATOM 1092 N N . GLU A 1 134 ? -11.830 9.794 11.773 1.00 93.00 134 GLU A N 1
ATOM 1093 C CA . GLU A 1 134 ? -10.937 10.647 12.564 1.00 93.00 134 GLU A CA 1
ATOM 1094 C C . GLU A 1 134 ? -11.432 12.101 12.611 1.00 93.00 134 GLU A C 1
ATOM 1096 O O . GLU A 1 134 ? -11.531 12.673 13.698 1.00 93.00 134 GLU A O 1
ATOM 1101 N N . GLU A 1 135 ? -11.838 12.671 11.473 1.00 92.38 135 GLU A N 1
ATOM 1102 C CA . GLU A 1 135 ? -12.434 14.014 11.388 1.00 92.38 135 GLU A CA 1
ATOM 1103 C C . GLU A 1 135 ? -13.698 14.145 12.250 1.00 92.38 135 GLU A C 1
ATOM 1105 O O . GLU A 1 135 ? -13.923 15.157 12.918 1.00 92.38 135 GLU A O 1
ATOM 1110 N N . ASN A 1 136 ? -14.511 13.086 12.293 1.00 93.25 136 ASN A N 1
ATOM 1111 C CA . ASN A 1 136 ? -15.713 13.016 13.121 1.00 93.25 136 ASN A CA 1
ATOM 1112 C C . ASN A 1 136 ? -15.430 12.645 14.589 1.00 93.25 136 ASN A C 1
ATOM 1114 O O . ASN A 1 136 ? -16.371 12.403 15.347 1.00 93.25 136 ASN A O 1
ATOM 1118 N N . ASN A 1 137 ? -14.161 12.611 15.013 1.00 91.50 137 ASN A N 1
ATOM 1119 C CA . ASN A 1 137 ? -13.720 12.262 16.368 1.00 91.50 137 ASN A CA 1
ATOM 1120 C C . ASN A 1 137 ? -14.212 10.881 16.847 1.00 91.50 137 ASN A C 1
ATOM 1122 O O . ASN A 1 137 ? -14.401 10.655 18.046 1.00 91.50 137 ASN A O 1
ATOM 1126 N N . LYS A 1 138 ? -14.417 9.936 15.923 1.00 91.50 138 LYS A N 1
ATOM 1127 C CA . LYS A 1 138 ? -14.731 8.545 16.258 1.00 91.50 138 LYS A CA 1
ATOM 1128 C C . LYS A 1 138 ? -13.431 7.791 16.508 1.00 91.50 138 LYS A C 1
ATOM 1130 O O . LYS A 1 138 ? -12.704 7.478 15.576 1.00 91.50 138 LYS A O 1
ATOM 1135 N N . GLY A 1 139 ? -13.133 7.520 17.779 1.00 89.94 139 GLY A N 1
ATOM 1136 C CA . GLY A 1 139 ? -11.896 6.836 18.171 1.00 89.94 139 GLY A CA 1
ATOM 1137 C C . GLY A 1 139 ? -11.850 5.361 17.767 1.00 89.94 139 GLY A C 1
ATOM 1138 O O . GLY A 1 139 ? -10.803 4.887 17.336 1.00 89.94 139 GLY A O 1
ATOM 1139 N N . ASN A 1 140 ? -12.988 4.669 17.860 1.00 94.12 140 ASN A N 1
ATOM 1140 C CA . ASN A 1 140 ? -13.127 3.255 17.529 1.00 94.12 140 ASN A CA 1
ATOM 1141 C C . ASN A 1 140 ? -14.329 3.022 16.606 1.00 94.12 140 ASN A C 1
ATOM 1143 O O . ASN A 1 140 ? -15.290 3.800 16.604 1.00 94.12 140 ASN A O 1
ATOM 1147 N N . PHE A 1 141 ? -14.291 1.926 15.857 1.00 94.50 141 PHE A N 1
ATOM 1148 C CA . PHE A 1 141 ? -15.411 1.425 15.063 1.00 94.50 141 PHE A CA 1
ATOM 1149 C C . PHE A 1 141 ? -15.275 -0.088 14.864 1.00 94.50 141 PHE A C 1
ATOM 1151 O O . PHE A 1 141 ? -14.212 -0.651 15.106 1.00 94.50 141 PHE A O 1
ATOM 1158 N N . ILE A 1 142 ? -16.343 -0.742 14.411 1.00 94.38 142 ILE A N 1
ATOM 1159 C CA . ILE A 1 142 ? -16.315 -2.159 14.038 1.00 94.38 142 ILE A CA 1
ATOM 1160 C C . ILE A 1 142 ? -16.245 -2.229 12.506 1.00 94.38 142 ILE A C 1
ATOM 1162 O O . ILE A 1 142 ? -17.182 -1.755 11.853 1.00 94.38 142 ILE A O 1
ATOM 1166 N N . PRO A 1 143 ? -15.157 -2.757 11.917 1.00 92.56 143 PRO A N 1
ATOM 1167 C CA . PRO A 1 143 ? -15.045 -2.895 10.474 1.00 92.56 143 PRO A CA 1
ATOM 1168 C C . PRO A 1 143 ? -15.951 -4.012 9.950 1.00 92.56 143 PRO A C 1
ATOM 1170 O O . PRO A 1 143 ? -16.306 -4.953 10.662 1.00 92.56 143 PRO A O 1
ATOM 1173 N N . GLU A 1 144 ? -16.328 -3.913 8.677 1.00 89.56 144 GLU A N 1
ATOM 1174 C CA . GLU A 1 144 ? -17.141 -4.939 8.029 1.00 89.56 144 GLU A CA 1
ATOM 1175 C C . GLU A 1 144 ? -16.403 -6.287 8.008 1.00 89.56 144 GLU A C 1
ATOM 1177 O O . GLU A 1 144 ? -15.210 -6.354 7.719 1.00 89.56 144 GLU A O 1
ATOM 1182 N N . GLY A 1 145 ? -17.110 -7.370 8.339 1.00 88.44 145 GLY A N 1
ATOM 1183 C CA . GLY A 1 145 ? -16.514 -8.705 8.438 1.00 88.44 145 GLY A CA 1
ATOM 1184 C C . GLY A 1 145 ? -15.744 -8.968 9.737 1.00 88.44 145 GLY A C 1
ATOM 1185 O O . GLY A 1 145 ? -15.214 -10.064 9.900 1.00 88.44 145 GLY A O 1
ATOM 1186 N N . HIS A 1 146 ? -15.728 -8.017 10.677 1.00 91.94 146 HIS A N 1
ATOM 1187 C CA . HIS A 1 146 ? -15.146 -8.180 12.007 1.00 91.94 146 HIS A CA 1
ATOM 1188 C C . HIS A 1 146 ? -16.191 -7.984 13.112 1.00 91.94 146 HIS A C 1
ATOM 1190 O O . HIS A 1 146 ? -17.263 -7.423 12.889 1.00 91.94 146 HIS A O 1
ATOM 1196 N N . SER A 1 147 ? -15.883 -8.462 14.317 1.00 89.19 147 SER A N 1
ATOM 1197 C CA . SER A 1 147 ? -16.776 -8.387 15.482 1.00 89.19 147 SER A CA 1
ATOM 1198 C C . SER A 1 147 ? -16.229 -7.547 16.632 1.00 89.19 147 SER A C 1
ATOM 1200 O O . SER A 1 147 ? -16.941 -7.347 17.614 1.00 89.19 147 SER A O 1
ATOM 1202 N N . GLU A 1 148 ? -14.987 -7.077 16.534 1.00 92.25 148 GLU A N 1
ATOM 1203 C CA . GLU A 1 148 ? -14.322 -6.311 17.587 1.00 92.25 148 GLU A CA 1
ATOM 1204 C C . GLU A 1 148 ? -14.093 -4.864 17.144 1.00 92.25 148 GLU A C 1
ATOM 1206 O O . GLU A 1 148 ? -14.000 -4.555 15.952 1.00 92.25 148 GLU A O 1
ATOM 1211 N N . GLU A 1 149 ? -14.059 -3.961 18.124 1.00 92.62 149 GLU A N 1
ATOM 1212 C CA . GLU A 1 149 ? -13.722 -2.565 17.879 1.00 92.62 149 GLU A CA 1
ATOM 1213 C C . GLU A 1 149 ? -12.236 -2.428 17.556 1.00 92.62 149 GLU A C 1
ATOM 1215 O O . GLU A 1 149 ? -11.383 -2.938 18.280 1.00 92.62 149 GLU A O 1
ATOM 1220 N N . VAL A 1 150 ? -11.935 -1.669 16.506 1.00 93.38 150 VAL A N 1
ATOM 1221 C CA . VAL A 1 150 ? -10.569 -1.309 16.127 1.00 93.38 150 VAL A CA 1
ATOM 1222 C C . VAL A 1 150 ? -10.361 0.188 16.304 1.00 93.38 150 VAL A C 1
ATOM 1224 O O . VAL A 1 150 ? -11.277 0.991 16.086 1.00 93.38 150 VAL A O 1
ATOM 1227 N N . ASN A 1 151 ? -9.149 0.572 16.696 1.00 94.00 151 ASN A N 1
ATOM 1228 C CA . ASN A 1 151 ? -8.806 1.969 16.900 1.00 94.00 151 ASN A CA 1
ATOM 1229 C C . ASN A 1 151 ? -8.462 2.651 15.567 1.00 94.00 151 ASN A C 1
ATOM 1231 O O . ASN A 1 151 ? -7.540 2.250 14.857 1.00 94.00 151 ASN A O 1
ATOM 1235 N N . VAL A 1 152 ? -9.182 3.728 15.245 1.00 93.38 152 VAL A N 1
ATOM 1236 C CA . VAL A 1 152 ? -9.005 4.479 13.991 1.00 93.38 152 VAL A CA 1
ATOM 1237 C C . VAL A 1 152 ? -7.605 5.084 13.903 1.00 93.38 152 VAL A C 1
ATOM 1239 O O . VAL A 1 152 ? -6.956 5.003 12.860 1.00 93.38 152 VAL A O 1
ATOM 1242 N N . LYS A 1 153 ? -7.113 5.664 15.005 1.00 90.88 153 LYS A N 1
ATOM 1243 C CA . LYS A 1 153 ? -5.802 6.321 15.027 1.00 90.88 153 LYS A CA 1
ATOM 1244 C C . LYS A 1 153 ? -4.668 5.326 14.868 1.00 90.88 153 LYS A C 1
ATOM 1246 O O . LYS A 1 153 ? -3.712 5.639 14.172 1.00 90.88 153 LYS A O 1
ATOM 1251 N N . GLU A 1 154 ? -4.755 4.151 15.482 1.00 90.19 154 GLU A N 1
ATOM 1252 C CA . GLU A 1 154 ? -3.730 3.110 15.339 1.00 90.19 154 GLU A CA 1
ATOM 1253 C C . GLU A 1 154 ? -3.579 2.671 13.879 1.00 90.19 154 GLU A C 1
ATOM 1255 O O . GLU A 1 154 ? -2.456 2.636 13.372 1.00 90.19 154 GLU A O 1
ATOM 1260 N N . LEU A 1 155 ? -4.693 2.452 13.169 1.00 91.56 155 LEU A N 1
ATOM 1261 C CA . LEU A 1 155 ? -4.670 2.114 11.742 1.00 91.56 155 LEU A CA 1
ATOM 1262 C C . LEU A 1 155 ? -4.072 3.244 10.892 1.00 91.56 155 LEU A C 1
ATOM 1264 O O . LEU A 1 155 ? -3.199 3.000 10.059 1.00 91.56 155 LEU A O 1
ATOM 1268 N N . LEU A 1 156 ? -4.489 4.492 11.127 1.00 91.56 156 LEU A N 1
ATOM 1269 C CA . LEU A 1 156 ? -3.971 5.647 10.388 1.00 91.56 156 LEU A CA 1
ATOM 1270 C C . LEU A 1 156 ? -2.494 5.943 10.705 1.00 91.56 156 LEU A C 1
ATOM 1272 O O . LEU A 1 156 ? -1.748 6.348 9.814 1.00 91.56 156 LEU A O 1
ATOM 1276 N N . ASN A 1 157 ? -2.042 5.714 11.944 1.00 89.00 157 ASN A N 1
ATOM 1277 C CA . ASN A 1 157 ? -0.653 5.928 12.383 1.00 89.00 157 ASN A CA 1
ATOM 1278 C C . ASN A 1 157 ? 0.337 5.025 11.649 1.00 89.00 157 ASN A C 1
ATOM 1280 O O . ASN A 1 157 ? 1.499 5.409 11.477 1.00 89.00 157 ASN A O 1
ATOM 1284 N N . GLY A 1 158 ? -0.123 3.857 11.198 1.00 84.62 158 GLY A N 1
ATOM 1285 C CA . GLY A 1 158 ? 0.645 2.992 10.316 1.00 84.62 158 GLY A CA 1
ATOM 1286 C C . GLY A 1 158 ? 0.859 3.597 8.927 1.00 84.62 158 GLY A C 1
ATOM 1287 O O . GLY A 1 158 ? 1.904 3.370 8.325 1.00 84.62 158 GLY A O 1
ATOM 1288 N N . VAL A 1 159 ? -0.088 4.388 8.422 1.00 86.94 159 VAL A N 1
ATOM 1289 C CA . VAL A 1 159 ? -0.080 4.886 7.040 1.00 86.94 159 VAL A CA 1
ATOM 1290 C C . VAL A 1 159 ? 0.687 6.200 6.904 1.00 86.94 159 VAL A C 1
ATOM 1292 O O . VAL A 1 159 ? 1.604 6.294 6.090 1.00 86.94 159 VAL A O 1
ATOM 1295 N N . GLU A 1 160 ? 0.346 7.202 7.710 1.00 85.06 160 GLU A N 1
ATOM 1296 C CA . GLU A 1 160 ? 0.917 8.554 7.635 1.00 85.06 160 GLU A CA 1
ATOM 1297 C C . GLU A 1 160 ? 0.775 9.289 8.977 1.00 85.06 160 GLU A C 1
ATOM 1299 O O . GLU A 1 160 ? -0.063 8.900 9.792 1.00 85.06 160 GLU A O 1
ATOM 1304 N N . PRO A 1 161 ? 1.596 10.309 9.279 1.00 82.12 161 PRO A N 1
ATOM 1305 C CA . PRO A 1 161 ? 1.522 11.023 10.554 1.00 82.12 161 PRO A CA 1
ATOM 1306 C C . PRO A 1 161 ? 0.288 11.944 10.647 1.00 82.12 161 PRO A C 1
ATOM 1308 O O . PRO A 1 161 ? -0.262 12.365 9.634 1.00 82.12 161 PRO A O 1
ATOM 1311 N N . GLU A 1 162 ? -0.155 12.264 11.870 1.00 80.06 162 GLU A N 1
ATOM 1312 C CA . GLU A 1 162 ? -1.365 13.080 12.113 1.00 80.06 162 GLU A CA 1
ATOM 1313 C C . GLU A 1 162 ? -1.264 14.476 11.472 1.00 80.06 162 GLU A C 1
ATOM 1315 O O . GLU A 1 162 ? -2.267 15.033 11.031 1.00 80.06 162 GLU A O 1
ATOM 1320 N N . GLU A 1 163 ? -0.054 15.032 11.381 1.00 79.00 163 GLU A N 1
ATOM 1321 C CA . GLU A 1 163 ? 0.206 16.336 10.773 1.00 79.00 163 GLU A CA 1
ATOM 1322 C C . GLU A 1 163 ? -0.053 16.359 9.260 1.00 79.00 163 GLU A C 1
ATOM 1324 O O . GLU A 1 163 ? -0.434 17.401 8.731 1.00 79.00 163 GLU A O 1
ATOM 1329 N N . GLU A 1 164 ? 0.132 15.229 8.573 1.00 75.75 164 GLU A N 1
ATOM 1330 C CA . GLU A 1 164 ? -0.057 15.111 7.119 1.00 75.75 164 GLU A CA 1
ATOM 1331 C C . GLU A 1 164 ? -1.519 14.802 6.742 1.00 75.75 164 GLU A C 1
ATOM 1333 O O . GLU A 1 164 ? -1.934 15.115 5.632 1.00 75.75 164 GLU A O 1
ATOM 1338 N N . ARG A 1 165 ? -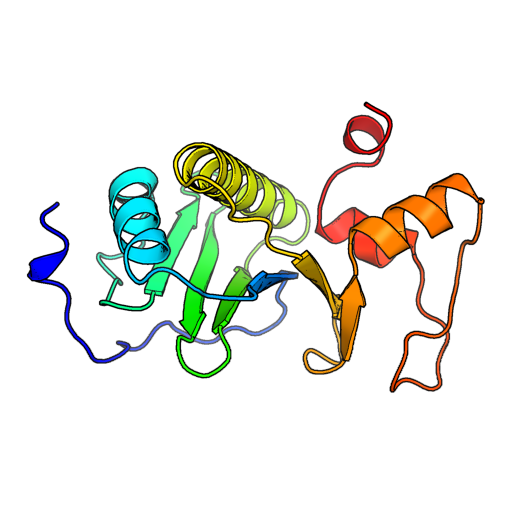2.334 14.296 7.684 1.00 77.25 165 ARG A N 1
ATOM 1339 C CA . ARG A 1 165 ? -3.763 13.961 7.476 1.00 77.25 165 ARG A CA 1
ATOM 1340 C C . ARG A 1 165 ? -4.693 15.165 7.370 1.00 77.25 165 ARG A C 1
ATOM 1342 O O . ARG A 1 165 ? -5.812 15.042 6.887 1.00 77.25 165 ARG A O 1
ATOM 1349 N N . ARG A 1 166 ? -4.278 16.312 7.915 1.00 60.28 166 ARG A N 1
ATOM 1350 C CA . ARG A 1 166 ? -5.101 17.534 8.031 1.00 60.28 166 ARG A CA 1
ATOM 1351 C C . ARG A 1 166 ? -4.750 18.602 6.987 1.00 60.28 166 ARG A C 1
ATOM 1353 O O . ARG A 1 166 ? -5.139 19.758 7.166 1.00 60.28 166 ARG A O 1
ATOM 1360 N N . GLY A 1 167 ? -3.949 18.230 5.986 1.00 47.88 167 GLY A N 1
ATOM 1361 C CA . GLY A 1 167 ? -3.427 19.108 4.934 1.00 47.88 167 GLY A CA 1
ATOM 1362 C C . GLY A 1 167 ? -4.379 19.328 3.770 1.00 47.88 167 GLY A C 1
ATOM 1363 O O . GLY A 1 167 ? -5.175 18.415 3.469 1.00 47.88 167 GLY A O 1
#

Sequence (167 aa):
MIPDLLTKEEPYTGEWNDILAFQYHYDVLPGSIISRFIVRMHSSVCEHTYWRSGVVLEDKVSGNKALVKADKEDKKIYVRVSGREQTRRTLLGIIRSNFDHIHETIPGIEPEEKVPLPDHLEIVVDYRHLLVLEENNKGNFIPEGHSEEVNVKELLNGVEPEEERRG

pLDDT: mean 90.69, std 8.14, range [47.88, 98.0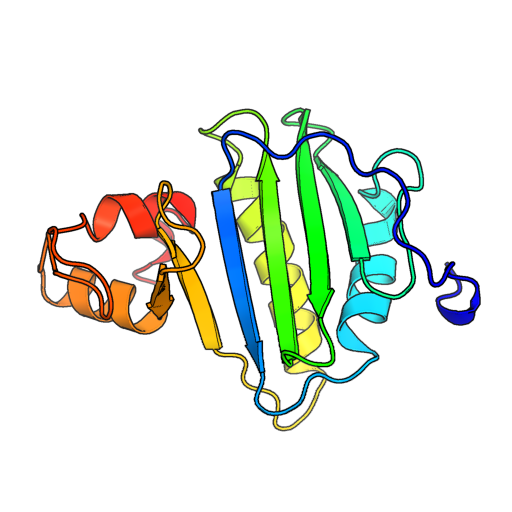]

Foldseek 3Di:
DDLVPFAADQDDPDDQPQWFKKKWAWPAAPLCLQSQLCVVQVVQFDPPRDGSFWTWGADPVQRKIWIWGADRVRRMIMIIIDHDQQCSQVVLVVSVVSSVVSQVVDPPIDIFMWGADSVGNVFIDTPVVLLVCVVVVNQWDAGPPGDDIDGSCVRVVSHDDPVVSVD

Secondary structure (DSSP, 8-state):
--GGG--SSPPP-----S-EEEEEE-SS--THHHHHHHHHTGGGEEEEEEETTEEEEE-TTT--EEEEEEETTTTEEEEEEES-HHHHHHHHHHHHHHHHHHHTTSTT--PEEEEE-SS-TT-EEEHHHHHHHHHTT--EE--TT--S-EEHHHHHHHHS-HHHHT-